Protein AF-A0A419JL87-F1 (afdb_monomer_lite)

Foldseek 3Di:
DQDVVNVVCVVVQQWDADPVVRDIDGSDPVSVVVVVVVVVVD

pLDDT: mean 92.3, std 8.43, range [60.88, 97.88]

Secondary structure (DSSP, 8-state):
---HHHHHHHHTTSEEEETTTTEEEESSHHHHHHHHHHTT--

Structure (mmCIF, N/CA/C/O backbone):
data_AF-A0A419JL87-F1
#
_entry.id   AF-A0A419JL87-F1
#
loop_
_atom_site.group_PDB
_atom_site.id
_atom_site.type_symbol
_atom_site.label_atom_id
_atom_site.label_alt_id
_atom_site.label_comp_id
_atom_site.label_asym_id
_atom_site.label_entity_id
_atom_site.label_seq_id
_atom_site.pdbx_PDB_ins_code
_atom_site.Cartn_x
_atom_site.Cartn_y
_atom_site.Cartn_z
_atom_site.occupancy
_atom_site.B_iso_or_equiv
_atom_site.auth_seq_id
_atom_site.auth_comp_id
_atom_site.auth_asym_id
_atom_site.auth_atom_id
_atom_site.pdbx_PDB_model_num
ATOM 1 N N . TYR A 1 1 ? 3.345 -11.861 -10.035 1.00 63.72 1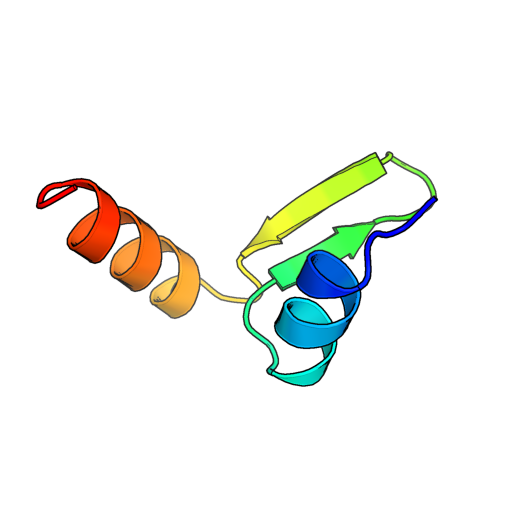 TYR A N 1
ATOM 2 C CA . TYR A 1 1 ? 4.298 -11.625 -8.927 1.00 63.72 1 TYR A CA 1
ATOM 3 C C . TYR A 1 1 ? 4.107 -10.278 -8.222 1.00 63.72 1 TYR A C 1
ATOM 5 O O . TYR A 1 1 ? 4.737 -10.047 -7.207 1.00 63.72 1 TYR A O 1
ATOM 13 N N . ILE A 1 2 ? 3.179 -9.428 -8.670 1.00 72.88 2 ILE A N 1
ATOM 14 C CA . ILE A 1 2 ? 2.543 -8.382 -7.859 1.00 72.88 2 ILE A CA 1
ATOM 15 C C . ILE A 1 2 ? 1.060 -8.473 -8.228 1.00 72.88 2 ILE A C 1
ATOM 17 O O . ILE A 1 2 ? 0.758 -8.463 -9.425 1.00 72.88 2 ILE A O 1
ATOM 21 N N . SER A 1 3 ? 0.178 -8.695 -7.251 1.00 89.81 3 SER A N 1
ATOM 22 C CA . SER A 1 3 ? -1.261 -8.838 -7.501 1.00 89.81 3 SER A CA 1
ATOM 23 C C . SER A 1 3 ? -1.874 -7.500 -7.933 1.00 89.81 3 SER A C 1
ATOM 25 O O . SER A 1 3 ? -1.252 -6.444 -7.758 1.00 89.81 3 SER A O 1
ATOM 27 N N . ASP A 1 4 ? -3.063 -7.518 -8.535 1.00 94.25 4 ASP A N 1
ATOM 28 C CA . ASP A 1 4 ? -3.684 -6.286 -9.037 1.00 94.25 4 ASP A CA 1
ATOM 29 C C . ASP A 1 4 ? -4.065 -5.328 -7.897 1.00 94.25 4 ASP A C 1
ATOM 31 O O . ASP A 1 4 ? -3.975 -4.111 -8.060 1.00 94.25 4 ASP A O 1
ATOM 35 N N . GLU A 1 5 ? -4.342 -5.852 -6.703 1.00 93.81 5 GLU A N 1
ATOM 36 C CA . GLU A 1 5 ? -4.549 -5.071 -5.481 1.00 93.81 5 GLU A CA 1
ATOM 37 C C . GLU A 1 5 ? -3.280 -4.312 -5.080 1.00 93.81 5 GLU A C 1
ATOM 39 O O . GLU A 1 5 ? -3.330 -3.120 -4.779 1.00 93.81 5 GLU A O 1
ATOM 44 N N . ILE A 1 6 ? -2.112 -4.962 -5.128 1.00 93.19 6 ILE A N 1
ATOM 45 C CA . ILE A 1 6 ? -0.844 -4.298 -4.795 1.00 93.19 6 ILE A CA 1
ATOM 46 C C . ILE A 1 6 ? -0.534 -3.213 -5.833 1.00 93.19 6 ILE A C 1
ATOM 48 O O . ILE A 1 6 ? -0.151 -2.104 -5.458 1.00 93.19 6 ILE A O 1
ATOM 52 N N . LYS A 1 7 ? -0.744 -3.484 -7.131 1.00 94.25 7 LYS A N 1
ATOM 53 C CA . LYS A 1 7 ? -0.566 -2.467 -8.187 1.00 94.25 7 LYS A CA 1
ATOM 54 C C . LYS A 1 7 ? -1.478 -1.266 -7.969 1.00 94.25 7 LYS A C 1
ATOM 56 O O . LYS A 1 7 ? -1.034 -0.130 -8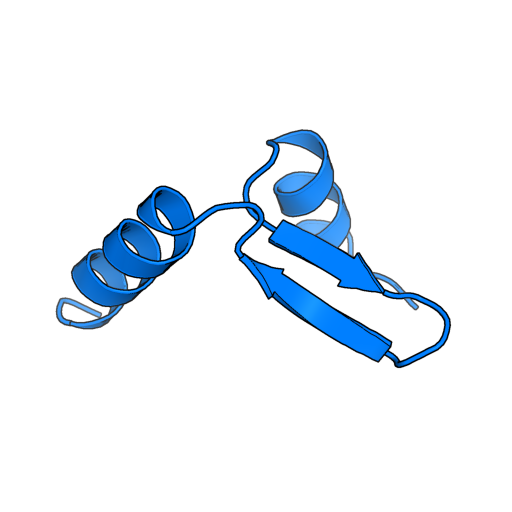.127 1.00 94.25 7 LYS A O 1
ATOM 61 N N . PHE A 1 8 ? -2.730 -1.507 -7.588 1.00 95.88 8 PHE A N 1
ATOM 62 C CA . PHE A 1 8 ? -3.679 -0.447 -7.271 1.00 95.88 8 PHE A CA 1
ATOM 63 C C . PHE A 1 8 ? -3.173 0.428 -6.118 1.00 95.88 8 PHE A C 1
ATOM 65 O O . PHE A 1 8 ? -3.134 1.652 -6.245 1.00 95.88 8 PHE A O 1
ATOM 72 N N . LEU A 1 9 ? -2.721 -0.180 -5.019 1.00 96.12 9 LEU A N 1
ATOM 73 C CA . LEU A 1 9 ? -2.234 0.548 -3.844 1.00 96.12 9 LEU A CA 1
ATOM 74 C C . LEU A 1 9 ? -0.944 1.336 -4.123 1.00 96.12 9 LEU A C 1
ATOM 76 O O . LEU A 1 9 ? -0.794 2.452 -3.621 1.00 96.12 9 LEU A O 1
ATOM 80 N N . VAL A 1 10 ? -0.044 0.802 -4.955 1.00 95.38 10 VAL A N 1
ATOM 81 C CA . VAL A 1 10 ? 1.141 1.531 -5.444 1.00 95.38 10 VAL A CA 1
ATOM 82 C C . VAL A 1 10 ? 0.716 2.723 -6.305 1.00 95.38 10 VAL A C 1
ATOM 84 O O . VAL A 1 10 ? 1.162 3.842 -6.068 1.00 95.38 10 VAL A O 1
ATO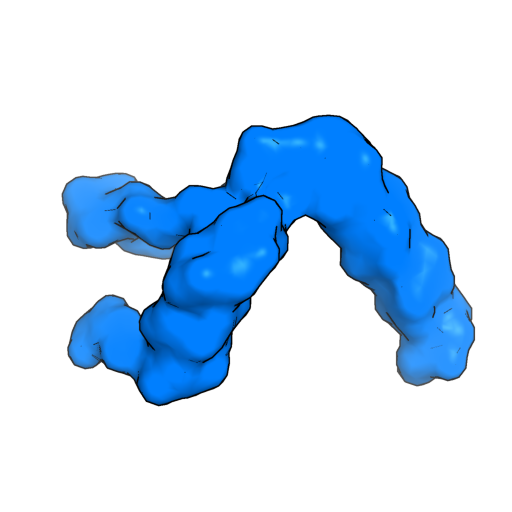M 87 N N . GLY A 1 11 ? -0.210 2.526 -7.250 1.00 96.50 11 GLY A N 1
ATOM 88 C CA . GLY A 1 11 ? -0.729 3.600 -8.108 1.00 96.50 11 GLY A CA 1
ATOM 89 C C . GLY A 1 11 ? -1.474 4.705 -7.348 1.00 96.50 11 GLY A C 1
ATOM 90 O O . GLY A 1 11 ? -1.575 5.832 -7.829 1.00 96.50 11 GLY A O 1
ATOM 91 N N . LYS A 1 12 ? -1.973 4.408 -6.143 1.00 97.62 12 LYS A N 1
ATOM 92 C CA . LYS A 1 12 ? -2.610 5.372 -5.231 1.00 97.62 12 LYS A CA 1
ATOM 93 C C . LYS A 1 12 ? -1.651 6.010 -4.227 1.00 97.62 12 LYS A C 1
ATOM 95 O O . LYS A 1 12 ? -2.097 6.786 -3.388 1.00 97.62 12 LYS A O 1
ATOM 100 N N . ASN A 1 13 ? -0.356 5.727 -4.322 1.00 96.88 13 ASN A N 1
ATOM 101 C CA . ASN A 1 13 ? 0.669 6.192 -3.392 1.00 96.88 13 ASN A CA 1
ATOM 102 C C . ASN A 1 13 ? 0.432 5.775 -1.924 1.00 96.88 13 ASN A C 1
ATOM 104 O O . ASN A 1 13 ? 0.722 6.524 -0.985 1.00 96.88 13 ASN A O 1
ATOM 108 N N . ILE A 1 14 ? -0.143 4.588 -1.708 1.00 97.25 14 ILE A N 1
ATOM 109 C CA . ILE A 1 14 ? -0.437 4.067 -0.365 1.00 97.25 14 ILE A CA 1
ATOM 110 C C . ILE A 1 14 ? 0.755 3.255 0.151 1.00 97.25 14 ILE A C 1
ATOM 112 O O . ILE A 1 14 ? 1.244 3.487 1.265 1.00 97.25 14 ILE A O 1
ATOM 116 N N . ILE A 1 15 ? 1.261 2.343 -0.680 1.00 96.44 15 ILE A N 1
ATOM 117 C CA . ILE A 1 15 ? 2.392 1.467 -0.364 1.00 96.44 15 ILE A CA 1
ATOM 118 C C . ILE A 1 15 ? 3.501 1.599 -1.403 1.00 96.44 15 ILE A C 1
ATOM 120 O O . ILE A 1 15 ? 3.260 1.858 -2.578 1.00 96.44 15 ILE A O 1
ATOM 124 N N . PHE A 1 16 ? 4.722 1.352 -0.955 1.00 95.69 16 PHE A N 1
ATOM 125 C CA . PHE A 1 16 ? 5.885 1.105 -1.783 1.00 95.69 16 PHE A CA 1
ATOM 126 C C . PHE A 1 16 ? 6.123 -0.404 -1.857 1.00 95.69 16 PHE A C 1
ATOM 128 O O . PHE A 1 16 ? 6.151 -1.073 -0.820 1.00 95.69 16 PHE A O 1
ATOM 135 N N . ALA A 1 17 ? 6.315 -0.920 -3.069 1.00 93.88 17 ALA A N 1
ATOM 136 C CA . ALA A 1 17 ? 6.648 -2.317 -3.310 1.00 93.88 17 ALA A CA 1
ATOM 137 C C . ALA A 1 17 ? 8.115 -2.439 -3.742 1.00 93.88 17 ALA A C 1
ATOM 139 O O . ALA A 1 17 ? 8.501 -1.915 -4.787 1.00 93.88 17 ALA A O 1
ATOM 140 N N . ASP A 1 18 ? 8.918 -3.139 -2.945 1.00 91.62 18 ASP A N 1
ATOM 141 C CA . ASP A 1 18 ? 10.286 -3.514 -3.285 1.00 91.62 18 ASP A CA 1
ATOM 142 C C . ASP A 1 18 ? 10.274 -4.881 -3.978 1.00 91.62 18 ASP A C 1
ATOM 144 O O . ASP A 1 18 ? 10.024 -5.914 -3.355 1.00 91.62 18 ASP A O 1
ATOM 148 N N . SER A 1 19 ? 10.524 -4.894 -5.287 1.00 85.19 19 SER A N 1
ATOM 149 C CA . SER A 1 19 ? 10.527 -6.125 -6.082 1.00 85.19 19 SER A CA 1
ATOM 150 C C . SER A 1 19 ? 11.760 -6.999 -5.849 1.00 85.19 19 SER A C 1
ATOM 152 O O . SER A 1 19 ? 11.689 -8.206 -6.087 1.00 85.19 19 SER A O 1
ATOM 154 N N . VAL A 1 20 ? 12.869 -6.417 -5.384 1.00 88.38 20 VAL A N 1
ATOM 155 C CA . VAL A 1 20 ? 14.132 -7.124 -5.137 1.00 88.38 20 VAL A CA 1
ATOM 156 C C . VAL A 1 20 ? 14.050 -7.853 -3.802 1.00 88.38 20 VAL A C 1
ATOM 158 O O . VAL A 1 20 ? 14.301 -9.056 -3.738 1.00 88.38 20 VAL A O 1
ATOM 161 N N . ASN A 1 21 ? 13.617 -7.145 -2.759 1.00 91.50 21 ASN A N 1
ATOM 162 C CA . ASN A 1 21 ? 13.515 -7.676 -1.399 1.00 91.50 21 ASN A CA 1
ATOM 163 C C . ASN A 1 21 ? 12.161 -8.345 -1.108 1.00 91.50 21 ASN A C 1
ATOM 165 O O . ASN A 1 21 ? 12.003 -8.988 -0.075 1.00 91.50 21 ASN A O 1
ATOM 169 N N . LYS A 1 22 ? 11.192 -8.240 -2.031 1.00 88.06 22 LYS A N 1
ATOM 170 C CA . LYS A 1 22 ? 9.803 -8.721 -1.876 1.00 88.06 22 LYS A CA 1
ATOM 171 C C . LYS A 1 22 ? 9.111 -8.130 -0.645 1.00 88.06 22 LYS A C 1
ATOM 173 O O . LYS A 1 22 ? 8.330 -8.802 0.024 1.00 88.06 22 LYS A O 1
ATOM 178 N N . GLU A 1 23 ? 9.384 -6.860 -0.372 1.00 92.50 23 GLU A N 1
ATOM 179 C CA . GLU A 1 23 ? 8.824 -6.140 0.767 1.00 92.50 23 GLU A CA 1
ATOM 180 C C . GLU A 1 23 ? 7.738 -5.159 0.327 1.00 92.50 23 GLU A C 1
ATOM 182 O O . GLU A 1 23 ? 7.846 -4.490 -0.702 1.00 92.50 23 GLU A O 1
ATOM 187 N N . LEU A 1 24 ? 6.698 -5.036 1.151 1.00 94.00 24 LEU A N 1
ATOM 188 C CA . LEU A 1 24 ? 5.692 -3.987 1.039 1.00 94.00 24 LEU A CA 1
ATOM 189 C C . LEU A 1 24 ? 5.795 -3.103 2.272 1.00 94.00 24 LEU A C 1
ATOM 191 O O . LEU A 1 24 ? 5.727 -3.587 3.402 1.00 94.00 24 LEU A O 1
ATOM 195 N N . ARG A 1 25 ? 5.925 -1.798 2.063 1.00 95.44 25 ARG A N 1
ATOM 196 C CA . ARG A 1 25 ? 5.978 -0.825 3.156 1.00 95.44 25 ARG A CA 1
ATOM 197 C C . ARG A 1 25 ? 5.047 0.347 2.882 1.00 95.44 25 ARG A C 1
ATOM 199 O O . ARG A 1 25 ? 4.851 0.700 1.722 1.00 95.44 25 ARG A O 1
ATOM 206 N N . PRO A 1 26 ? 4.482 0.990 3.912 1.00 97.12 26 PRO A N 1
ATOM 207 C CA . PRO A 1 26 ? 3.756 2.239 3.725 1.00 97.12 26 PRO A CA 1
ATOM 208 C C . PRO A 1 26 ? 4.659 3.281 3.064 1.00 97.12 26 PRO A C 1
ATOM 210 O O . PRO A 1 26 ? 5.830 3.408 3.421 1.00 97.12 26 PRO A O 1
ATOM 213 N N . GLN A 1 27 ? 4.115 4.053 2.127 1.00 97.06 27 GLN A N 1
ATOM 214 C CA . GLN A 1 27 ? 4.887 5.104 1.454 1.00 97.06 27 GLN A CA 1
ATOM 215 C C . GLN A 1 27 ? 5.167 6.310 2.365 1.00 97.06 27 GLN A C 1
ATOM 217 O O . GLN A 1 27 ? 6.098 7.073 2.125 1.00 97.06 27 GLN A O 1
ATOM 222 N N . SER A 1 28 ? 4.381 6.477 3.432 1.00 97.75 28 SER A N 1
ATOM 223 C CA . SER A 1 28 ? 4.558 7.533 4.426 1.00 97.75 28 SER A CA 1
ATOM 224 C C . SER A 1 28 ? 4.143 7.071 5.825 1.00 97.75 28 SER A C 1
ATOM 226 O O . SER A 1 28 ? 3.403 6.096 5.994 1.00 97.75 28 SER A O 1
ATOM 228 N N . ARG A 1 29 ? 4.570 7.823 6.849 1.00 97.75 29 ARG A N 1
ATOM 229 C CA . ARG A 1 29 ? 4.107 7.621 8.231 1.00 97.75 29 ARG A CA 1
ATOM 230 C C . ARG A 1 29 ? 2.595 7.830 8.366 1.00 97.75 29 ARG A C 1
ATOM 232 O O . ARG A 1 29 ? 1.972 7.137 9.161 1.00 97.75 29 ARG A O 1
ATOM 239 N N . LEU A 1 30 ? 2.008 8.741 7.586 1.00 97.75 30 LEU A N 1
ATOM 240 C CA . LEU A 1 30 ? 0.563 8.968 7.587 1.00 97.75 30 LEU A CA 1
ATOM 241 C C . LEU A 1 30 ? -0.187 7.727 7.087 1.00 97.75 30 LEU A C 1
ATOM 243 O O . LEU A 1 30 ? -1.112 7.279 7.756 1.00 97.75 30 LEU A O 1
ATOM 247 N N . ASN A 1 31 ? 0.267 7.119 5.986 1.00 97.75 31 ASN A N 1
ATOM 248 C CA . ASN A 1 31 ? -0.328 5.885 5.462 1.00 97.75 31 ASN A CA 1
ATOM 249 C C . ASN A 1 31 ? -0.230 4.746 6.485 1.00 97.75 31 ASN A C 1
ATOM 251 O O . ASN A 1 31 ? -1.191 4.006 6.673 1.00 97.75 31 ASN A O 1
ATOM 255 N N . LEU A 1 32 ? 0.902 4.631 7.189 1.00 97.56 32 LEU A N 1
ATOM 256 C CA . LEU A 1 32 ? 1.063 3.644 8.260 1.00 97.56 32 LEU A CA 1
ATOM 257 C C . LEU A 1 32 ? 0.037 3.846 9.384 1.00 97.56 32 LEU A C 1
ATOM 259 O O . LEU A 1 32 ? -0.566 2.878 9.841 1.00 97.56 32 LEU A O 1
ATOM 263 N N . LEU A 1 33 ? -0.138 5.086 9.848 1.00 97.88 33 LEU A N 1
ATOM 264 C CA . LEU A 1 33 ? -1.079 5.402 10.924 1.00 97.88 33 LEU A CA 1
ATOM 265 C C . LEU A 1 33 ? -2.527 5.174 10.488 1.00 97.88 33 LEU A C 1
ATOM 267 O O . LEU A 1 33 ? -3.278 4.567 11.239 1.00 97.88 33 LEU A O 1
ATOM 271 N N . ALA A 1 34 ? -2.890 5.580 9.270 1.00 96.44 34 ALA A N 1
ATOM 272 C CA . ALA A 1 34 ? -4.229 5.379 8.724 1.00 96.44 34 ALA A CA 1
ATOM 273 C C . ALA A 1 34 ? -4.580 3.890 8.585 1.00 96.44 34 ALA A C 1
ATOM 275 O O . ALA A 1 34 ? -5.646 3.472 9.024 1.00 96.44 34 ALA A O 1
ATOM 276 N N . VAL A 1 35 ? -3.668 3.070 8.045 1.00 94.88 35 VAL A N 1
ATOM 277 C CA . VAL A 1 35 ? -3.873 1.614 7.959 1.00 94.88 35 VAL A CA 1
ATOM 278 C C . VAL A 1 35 ? -4.028 1.010 9.352 1.00 94.88 35 VAL A C 1
ATOM 280 O O . VAL A 1 35 ? -4.940 0.224 9.571 1.00 94.88 35 VAL A O 1
ATOM 283 N N . ARG A 1 36 ? -3.177 1.392 10.312 1.00 96.00 36 ARG A N 1
ATOM 284 C CA . ARG A 1 36 ? -3.297 0.912 11.698 1.00 96.00 36 ARG A CA 1
ATOM 285 C C . ARG A 1 36 ? -4.613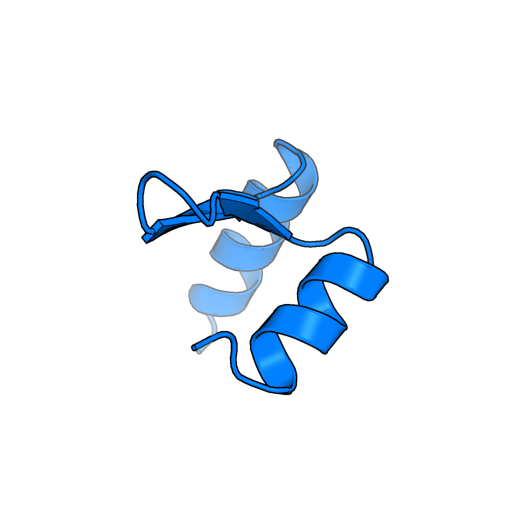 1.308 12.342 1.00 96.00 36 ARG A C 1
ATOM 287 O O . ARG A 1 36 ? -5.121 0.529 13.130 1.00 96.00 36 ARG A O 1
ATOM 294 N N . GLU A 1 37 ? -5.120 2.498 12.049 1.00 96.62 37 GLU A N 1
ATOM 295 C CA . GLU A 1 37 ? -6.390 2.960 12.595 1.00 96.62 37 GLU A CA 1
ATOM 296 C C . GLU A 1 37 ? -7.551 2.129 12.053 1.00 96.62 37 GLU A C 1
ATOM 298 O O . GLU A 1 37 ? -8.272 1.530 12.835 1.00 96.62 37 GLU A O 1
AT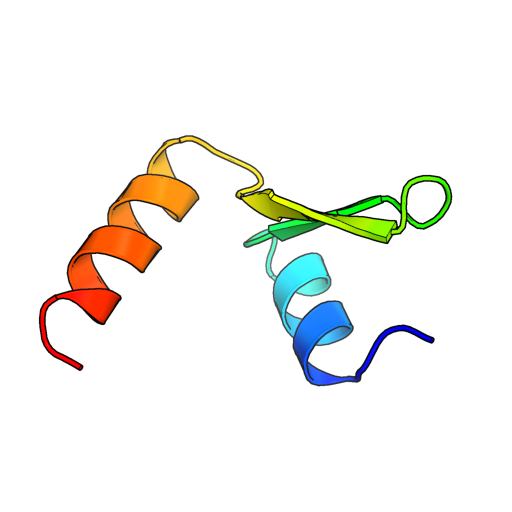OM 303 N N . VAL A 1 38 ? -7.650 1.976 10.730 1.00 95.25 38 VAL A N 1
ATOM 304 C CA . VAL A 1 38 ? -8.715 1.182 10.093 1.00 95.25 38 VAL A CA 1
ATOM 305 C C . VAL A 1 38 ? -8.675 -0.285 10.530 1.00 95.25 38 VAL A C 1
ATOM 307 O O . VAL A 1 38 ? -9.716 -0.901 10.719 1.00 95.25 38 VAL A O 1
ATOM 310 N N . MET A 1 39 ? -7.481 -0.852 10.715 1.00 94.81 39 MET A N 1
ATOM 311 C CA . MET A 1 39 ? -7.320 -2.253 11.124 1.00 94.81 39 MET A CA 1
ATOM 312 C C . MET A 1 39 ? -7.660 -2.512 12.597 1.00 94.81 39 MET A C 1
ATOM 314 O O . MET A 1 39 ? -7.762 -3.672 12.980 1.00 94.81 39 MET A O 1
ATOM 318 N N . LYS A 1 40 ? -7.810 -1.480 13.439 1.00 93.75 40 LYS A N 1
ATOM 319 C CA . LYS A 1 40 ? -8.317 -1.663 14.812 1.00 93.75 40 LYS A CA 1
ATOM 320 C C . LYS A 1 40 ? -9.811 -1.970 14.839 1.00 93.75 40 LYS A C 1
ATOM 322 O O . LYS A 1 40 ? -10.258 -2.622 15.775 1.00 93.75 40 LYS A O 1
ATOM 327 N N . ASP A 1 41 ? -10.539 -1.493 13.834 1.00 77.06 41 ASP A N 1
ATOM 328 C CA . ASP A 1 41 ? -11.994 -1.613 13.721 1.00 77.06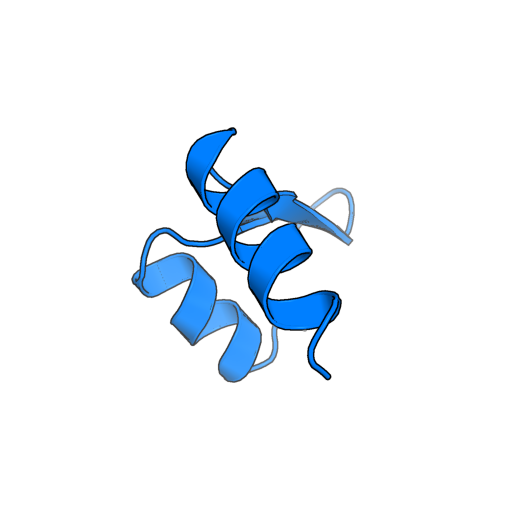 41 ASP A CA 1
ATOM 329 C C . ASP A 1 41 ? -12.422 -2.757 12.777 1.00 77.06 41 ASP A C 1
ATOM 331 O O . ASP A 1 41 ? -13.593 -2.839 12.401 1.00 77.06 41 ASP A O 1
ATOM 335 N N . ALA A 1 42 ? -11.475 -3.607 12.358 1.00 60.88 42 ALA A N 1
ATOM 336 C CA . ALA A 1 42 ? -11.673 -4.704 11.406 1.00 60.88 42 ALA A CA 1
ATOM 337 C C . ALA A 1 42 ? -11.942 -6.058 12.080 1.00 60.88 42 ALA A C 1
ATOM 339 O O . ALA A 1 42 ? -11.361 -6.322 13.158 1.00 60.88 42 ALA A O 1
#

Sequence (42 aa):
YISDEIKFLVGKNIIFADSVNKELRPQSRLNLLAVREVMKDA

Radius of gyration: 10.91 Å; chains: 1; bounding box: 26×21×24 Å